Protein AF-A0A1G7T0Y0-F1 (afdb_monomer_lite)

Structure (mmCIF, N/CA/C/O backbone):
data_AF-A0A1G7T0Y0-F1
#
_entry.id   AF-A0A1G7T0Y0-F1
#
loop_
_atom_site.group_PDB
_atom_site.id
_atom_site.type_symbol
_atom_site.label_atom_id
_atom_site.label_alt_id
_atom_site.label_comp_id
_atom_site.label_asym_id
_atom_site.label_entity_id
_atom_site.label_seq_id
_atom_site.pdbx_PDB_ins_code
_atom_site.Cartn_x
_atom_s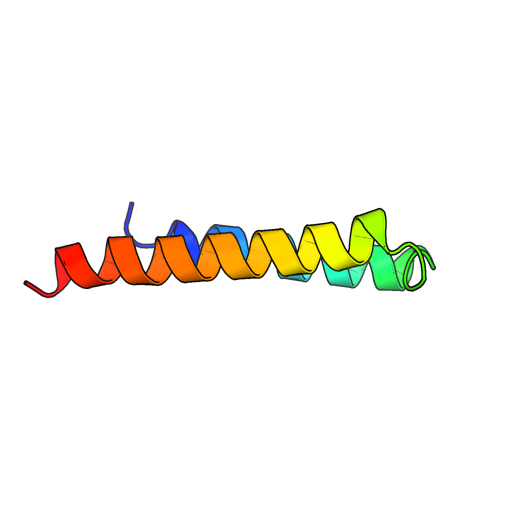ite.Cartn_y
_atom_site.Cartn_z
_atom_site.occupancy
_atom_site.B_iso_or_equiv
_atom_site.auth_seq_id
_atom_site.auth_comp_id
_atom_site.auth_asym_id
_atom_site.auth_atom_id
_atom_site.pdbx_PDB_model_num
ATOM 1 N N . MET A 1 1 ? -2.210 -2.956 18.907 1.00 66.12 1 MET A N 1
ATOM 2 C CA . MET A 1 1 ? -1.553 -2.520 17.651 1.00 66.12 1 MET A CA 1
ATOM 3 C C . MET A 1 1 ? -2.424 -1.482 16.932 1.00 66.12 1 MET A C 1
ATOM 5 O O . MET A 1 1 ? -3.035 -1.807 15.927 1.00 66.12 1 MET A O 1
ATOM 9 N N . LYS A 1 2 ? -2.532 -0.246 17.447 1.00 77.44 2 LYS A N 1
ATOM 10 C CA . LYS A 1 2 ? -3.503 0.756 16.940 1.00 77.44 2 LYS A CA 1
ATOM 11 C C . LYS A 1 2 ? -3.209 1.273 15.523 1.00 77.44 2 LYS A C 1
ATOM 13 O O . LYS A 1 2 ? -4.133 1.617 14.805 1.00 77.44 2 LYS A O 1
ATOM 18 N N . ASN A 1 3 ? -1.945 1.260 15.097 1.00 89.50 3 ASN A N 1
ATOM 19 C CA . ASN A 1 3 ? -1.528 1.916 13.849 1.00 89.50 3 ASN A CA 1
ATOM 20 C C . ASN A 1 3 ? -1.142 0.926 12.741 1.00 89.50 3 ASN A C 1
ATOM 22 O O . ASN A 1 3 ? -0.615 1.335 11.714 1.00 89.50 3 ASN A O 1
ATOM 26 N N . LEU A 1 4 ? -1.376 -0.376 12.939 1.00 91.56 4 LEU A N 1
ATOM 27 C CA . LEU A 1 4 ? -0.865 -1.414 12.040 1.00 91.56 4 LEU A CA 1
ATOM 28 C C . LEU A 1 4 ? -1.384 -1.253 10.606 1.00 91.56 4 LEU A C 1
ATOM 30 O O . LEU A 1 4 ? -0.595 -1.287 9.669 1.00 91.56 4 LEU A O 1
ATOM 34 N N . GLY A 1 5 ? -2.687 -1.015 10.435 1.00 92.62 5 GLY A N 1
ATOM 35 C CA . GLY A 1 5 ? -3.269 -0.814 9.106 1.00 92.62 5 GLY A CA 1
ATOM 36 C C . GLY A 1 5 ? -2.704 0.414 8.387 1.00 92.62 5 GLY A C 1
ATOM 37 O O . GLY A 1 5 ? -2.352 0.328 7.215 1.00 92.62 5 GLY A O 1
ATOM 38 N N . ILE A 1 6 ? -2.508 1.525 9.108 1.00 94.06 6 ILE A N 1
ATOM 39 C CA . ILE A 1 6 ? -1.879 2.738 8.556 1.00 94.06 6 ILE A CA 1
ATOM 40 C C . ILE A 1 6 ? -0.430 2.460 8.142 1.00 94.06 6 ILE A C 1
ATOM 42 O O . ILE A 1 6 ? -0.022 2.860 7.057 1.00 94.06 6 ILE A O 1
ATOM 46 N N . ILE A 1 7 ? 0.340 1.743 8.964 1.00 95.81 7 ILE A N 1
ATOM 47 C CA . ILE A 1 7 ? 1.735 1.396 8.651 1.00 95.81 7 ILE A CA 1
ATOM 48 C C . ILE A 1 7 ? 1.814 0.564 7.364 1.00 95.81 7 ILE A C 1
ATOM 50 O O . ILE A 1 7 ? 2.652 0.845 6.511 1.00 95.81 7 ILE A O 1
ATOM 54 N N . ILE A 1 8 ? 0.922 -0.416 7.186 1.00 95.81 8 ILE A N 1
ATOM 55 C CA . ILE A 1 8 ? 0.872 -1.237 5.965 1.00 95.81 8 ILE A CA 1
ATOM 56 C C . ILE A 1 8 ? 0.578 -0.364 4.733 1.00 95.81 8 ILE A C 1
ATOM 58 O O . ILE A 1 8 ? 1.243 -0.510 3.710 1.00 95.81 8 ILE A O 1
ATOM 62 N N . ILE A 1 9 ? -0.359 0.585 4.836 1.00 96.75 9 ILE A N 1
ATOM 63 C CA . ILE A 1 9 ? -0.669 1.527 3.746 1.00 96.75 9 ILE A CA 1
ATOM 64 C C . ILE A 1 9 ? 0.547 2.403 3.408 1.00 96.75 9 ILE A C 1
ATOM 66 O O . ILE A 1 9 ? 0.840 2.617 2.234 1.00 96.75 9 ILE A O 1
ATOM 70 N N . ILE A 1 10 ? 1.286 2.881 4.413 1.00 97.38 10 ILE A N 1
ATOM 71 C CA . ILE A 1 10 ? 2.500 3.684 4.199 1.00 97.38 10 ILE A CA 1
ATOM 72 C C . ILE A 1 10 ? 3.572 2.869 3.467 1.00 97.38 10 ILE A C 1
ATOM 74 O O . ILE A 1 10 ? 4.192 3.377 2.536 1.00 97.38 10 ILE A O 1
ATOM 78 N N . ILE A 1 11 ? 3.764 1.599 3.834 1.00 97.56 11 ILE A N 1
ATOM 79 C CA . ILE A 1 11 ? 4.710 0.712 3.142 1.00 97.56 11 ILE A CA 1
ATOM 80 C C . ILE A 1 11 ? 4.298 0.523 1.676 1.00 97.56 11 ILE A C 1
ATOM 82 O O . ILE A 1 11 ? 5.149 0.626 0.793 1.00 97.56 11 ILE A O 1
ATOM 86 N N . ALA A 1 12 ? 3.005 0.319 1.399 1.00 97.19 12 ALA A N 1
ATOM 87 C CA . ALA A 1 12 ? 2.495 0.237 0.029 1.00 97.19 12 ALA A CA 1
ATOM 88 C C . ALA 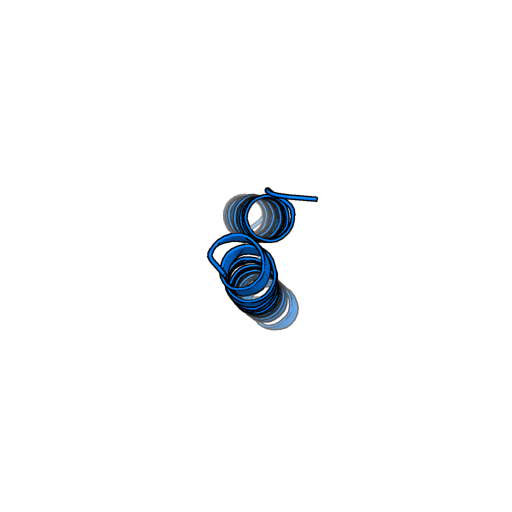A 1 12 ? 2.779 1.517 -0.774 1.00 97.19 12 ALA A C 1
ATOM 90 O O . ALA A 1 12 ? 3.213 1.445 -1.922 1.00 97.19 12 ALA A O 1
ATOM 91 N N . ALA A 1 13 ? 2.574 2.687 -0.164 1.00 97.50 13 ALA A N 1
ATOM 92 C CA . ALA A 1 13 ? 2.839 3.972 -0.802 1.00 97.50 13 ALA A CA 1
ATOM 93 C C . ALA A 1 13 ? 4.332 4.164 -1.114 1.00 97.50 13 ALA A C 1
ATOM 95 O O . ALA A 1 13 ? 4.678 4.561 -2.225 1.00 97.50 13 ALA A O 1
ATOM 96 N N . ILE A 1 14 ? 5.224 3.830 -0.174 1.00 98.06 14 ILE A N 1
ATOM 97 C CA . ILE A 1 14 ? 6.679 3.897 -0.383 1.00 98.06 14 ILE A CA 1
ATOM 98 C C . ILE A 1 14 ? 7.107 2.956 -1.515 1.00 98.06 14 ILE A C 1
ATOM 100 O O . ILE A 1 14 ? 7.884 3.355 -2.381 1.00 98.06 14 ILE A O 1
ATOM 104 N N . ALA A 1 15 ? 6.577 1.730 -1.544 1.00 95.75 15 ALA A N 1
ATOM 105 C CA . ALA A 1 15 ? 6.864 0.769 -2.605 1.00 95.75 15 ALA A CA 1
ATOM 106 C C . ALA A 1 15 ? 6.403 1.273 -3.985 1.00 95.75 15 ALA A C 1
ATOM 108 O O . ALA A 1 15 ? 7.126 1.118 -4.968 1.00 95.75 15 ALA A O 1
ATOM 109 N N . LEU A 1 16 ? 5.249 1.945 -4.057 1.00 95.62 16 LEU A N 1
ATOM 110 C CA . LEU A 1 16 ? 4.746 2.527 -5.302 1.00 95.62 16 LEU A CA 1
ATOM 111 C C . LEU A 1 16 ? 5.611 3.704 -5.782 1.00 95.62 16 LEU A C 1
ATOM 113 O O . LEU A 1 16 ? 5.899 3.815 -6.972 1.00 95.62 16 LEU A O 1
ATOM 117 N N . VAL A 1 17 ? 6.085 4.551 -4.862 1.00 96.56 17 VAL A N 1
ATOM 118 C CA . VAL A 1 17 ? 7.041 5.625 -5.183 1.00 96.56 17 VAL A CA 1
ATOM 119 C C . VAL A 1 17 ? 8.356 5.042 -5.705 1.00 96.56 17 VAL A C 1
ATOM 121 O O . VAL A 1 17 ? 8.868 5.507 -6.722 1.00 96.56 17 VAL A O 1
ATOM 124 N N . ALA A 1 18 ? 8.877 3.991 -5.065 1.00 95.81 18 ALA A N 1
ATOM 125 C CA . ALA A 1 18 ? 10.081 3.301 -5.522 1.00 95.81 18 ALA A CA 1
ATOM 126 C C . ALA A 1 18 ? 9.896 2.690 -6.922 1.00 95.81 18 ALA A C 1
ATOM 128 O O . ALA A 1 18 ? 10.757 2.863 -7.780 1.00 95.81 18 ALA A O 1
ATOM 129 N N . CYS A 1 19 ? 8.747 2.061 -7.185 1.00 94.81 19 CYS A N 1
ATOM 130 C CA . CYS A 1 19 ? 8.373 1.555 -8.507 1.00 94.81 19 CYS A CA 1
ATOM 131 C C . CYS A 1 19 ? 8.398 2.667 -9.577 1.00 94.81 19 CYS A C 1
ATOM 133 O O . CYS A 1 19 ? 8.933 2.460 -10.667 1.00 94.81 19 CYS A O 1
ATOM 135 N N . GLY A 1 20 ? 7.920 3.870 -9.233 1.00 93.75 20 GLY A N 1
ATOM 136 C CA . GLY A 1 20 ? 8.017 5.067 -10.073 1.00 93.75 20 GLY A CA 1
ATOM 137 C C . GLY A 1 20 ? 9.454 5.482 -10.396 1.00 93.75 20 GLY A C 1
ATOM 138 O O . GLY A 1 20 ? 9.774 5.747 -11.551 1.00 93.75 20 GLY A O 1
ATOM 139 N N . ILE A 1 21 ? 10.330 5.498 -9.389 1.00 96.06 21 ILE A N 1
ATOM 140 C CA . ILE A 1 21 ? 11.744 5.885 -9.539 1.00 96.06 21 ILE A CA 1
ATOM 141 C C . ILE A 1 21 ? 12.528 4.846 -10.355 1.00 96.06 21 ILE A C 1
ATOM 143 O O . ILE A 1 21 ? 13.406 5.207 -11.134 1.00 96.06 21 ILE A O 1
ATOM 147 N N . MET A 1 22 ? 12.208 3.560 -10.197 1.00 93.88 22 MET A N 1
ATOM 148 C CA . MET A 1 22 ? 12.894 2.452 -10.870 1.00 93.88 22 MET A CA 1
ATOM 149 C C . MET A 1 22 ? 12.434 2.231 -12.320 1.00 93.88 22 MET A C 1
ATOM 151 O O . MET A 1 22 ? 13.040 1.432 -13.026 1.00 93.88 22 MET A O 1
ATOM 155 N N . GLY A 1 23 ? 11.380 2.919 -12.776 1.00 92.25 23 GLY A N 1
ATOM 156 C CA . GLY A 1 23 ? 10.820 2.741 -14.122 1.00 92.25 23 GLY A CA 1
ATOM 157 C C . GLY A 1 23 ? 9.918 1.510 -14.274 1.00 92.25 23 GLY A C 1
ATOM 158 O O . GLY A 1 23 ? 9.457 1.213 -15.372 1.00 92.25 23 GLY A O 1
ATOM 159 N N . GLU A 1 24 ? 9.590 0.832 -13.175 1.00 92.50 24 GLU A N 1
ATOM 160 C CA . GLU A 1 24 ? 8.785 -0.396 -13.150 1.00 92.50 24 GLU A CA 1
ATOM 161 C C . GLU A 1 24 ? 7.266 -0.125 -13.168 1.00 92.50 24 GLU A C 1
ATOM 163 O O . GLU A 1 24 ? 6.466 -1.004 -12.860 1.00 92.50 24 GLU A O 1
ATOM 168 N N . VAL A 1 25 ? 6.831 1.083 -13.542 1.00 89.38 25 VAL A N 1
ATOM 169 C CA . VAL A 1 25 ? 5.416 1.517 -13.494 1.00 89.38 25 VAL A CA 1
ATOM 170 C C . VAL A 1 25 ? 4.472 0.675 -14.362 1.00 89.38 25 VAL A C 1
ATOM 172 O O . VAL A 1 25 ? 3.268 0.647 -14.115 1.00 89.38 25 VAL A O 1
ATOM 175 N N . ASN A 1 26 ? 5.018 -0.028 -15.360 1.00 93.69 26 ASN A N 1
ATOM 176 C CA . ASN A 1 26 ? 4.287 -0.930 -16.254 1.00 93.69 26 ASN A CA 1
ATOM 177 C C . ASN A 1 26 ? 4.429 -2.413 -15.863 1.00 93.69 26 ASN A C 1
ATOM 179 O O . ASN A 1 26 ? 3.938 -3.309 -16.551 1.00 93.69 26 ASN A O 1
ATOM 183 N N . ASN A 1 27 ? 5.121 -2.701 -14.763 1.00 94.88 27 ASN A N 1
ATOM 184 C CA . ASN A 1 27 ? 5.198 -4.046 -14.232 1.00 94.88 27 ASN A CA 1
ATOM 185 C C . ASN A 1 27 ? 3.969 -4.310 -13.363 1.00 94.88 27 ASN A C 1
ATOM 187 O O . ASN A 1 27 ? 3.953 -4.057 -12.157 1.00 94.88 27 ASN A O 1
ATOM 191 N N . ASN A 1 28 ? 2.924 -4.845 -13.994 1.00 93.31 28 ASN A N 1
ATOM 192 C CA . ASN A 1 28 ? 1.653 -5.128 -13.334 1.00 93.31 28 ASN A CA 1
ATOM 193 C C . ASN A 1 28 ? 1.806 -6.018 -12.094 1.00 93.31 28 ASN A C 1
ATOM 195 O O . ASN A 1 28 ? 1.036 -5.852 -11.157 1.00 93.31 28 ASN A O 1
ATOM 199 N N . TYR A 1 29 ? 2.808 -6.896 -12.016 1.00 95.62 29 TYR A N 1
ATOM 200 C CA . TYR A 1 29 ? 3.054 -7.649 -10.781 1.00 95.62 29 TYR A CA 1
ATOM 201 C C . TYR A 1 29 ? 3.370 -6.727 -9.595 1.00 95.62 29 TYR A C 1
ATOM 203 O O . TYR A 1 29 ? 2.820 -6.907 -8.509 1.00 95.62 29 TYR A O 1
ATOM 211 N N . ILE A 1 30 ? 4.215 -5.715 -9.806 1.00 94.81 30 ILE A N 1
ATOM 212 C CA . ILE A 1 30 ? 4.634 -4.768 -8.766 1.00 94.81 30 ILE A CA 1
ATOM 213 C C . ILE A 1 30 ? 3.511 -3.771 -8.477 1.00 94.81 30 ILE A C 1
ATOM 215 O O . ILE A 1 30 ? 3.150 -3.577 -7.315 1.00 94.81 30 ILE A O 1
ATOM 219 N N . THR A 1 31 ? 2.909 -3.186 -9.515 1.00 94.94 31 THR A N 1
ATOM 220 C CA . THR A 1 31 ? 1.849 -2.181 -9.354 1.00 94.94 31 THR A CA 1
ATOM 221 C C . THR A 1 31 ? 0.603 -2.787 -8.699 1.00 94.94 31 THR A C 1
ATOM 223 O O . THR A 1 31 ? 0.106 -2.233 -7.716 1.00 94.94 31 THR A O 1
ATOM 226 N N . PHE A 1 32 ? 0.133 -3.962 -9.147 1.00 95.62 32 PHE A N 1
ATOM 227 C CA . PHE A 1 32 ? -0.982 -4.652 -8.482 1.00 95.62 32 PHE A CA 1
ATOM 228 C C . PHE A 1 32 ? -0.600 -5.169 -7.096 1.00 95.62 32 PHE A C 1
ATOM 230 O O . PHE A 1 32 ? -1.441 -5.140 -6.201 1.00 95.62 32 PHE A O 1
ATOM 237 N N . GLY A 1 33 ? 0.651 -5.590 -6.884 1.00 96.56 33 GLY A N 1
ATOM 238 C CA . GLY A 1 33 ? 1.154 -5.946 -5.559 1.00 96.56 33 GLY A CA 1
ATOM 239 C C . GLY A 1 33 ? 1.038 -4.784 -4.569 1.00 96.56 33 GLY A C 1
ATOM 240 O O . GLY A 1 33 ? 0.487 -4.955 -3.483 1.00 96.56 33 GLY A O 1
ATOM 241 N N . CYS A 1 34 ? 1.471 -3.582 -4.962 1.00 96.38 34 CYS A N 1
ATOM 242 C CA . CYS A 1 34 ? 1.383 -2.377 -4.132 1.00 96.38 34 CYS A CA 1
ATOM 243 C C . CYS A 1 34 ? -0.072 -1.983 -3.846 1.00 96.38 34 CYS A C 1
ATOM 245 O O . CYS A 1 34 ? -0.428 -1.718 -2.697 1.00 96.38 34 CYS A O 1
ATOM 247 N N . VAL A 1 35 ? -0.934 -1.992 -4.868 1.00 96.44 35 VAL A N 1
ATOM 248 C CA . VAL A 1 35 ? -2.369 -1.706 -4.705 1.00 96.44 35 VAL A CA 1
ATOM 249 C C . VAL A 1 35 ? -3.032 -2.742 -3.794 1.00 96.44 35 VAL A C 1
ATOM 251 O O . VAL A 1 35 ? -3.760 -2.374 -2.873 1.00 96.44 35 VAL A O 1
ATOM 254 N N . GLY A 1 36 ? -2.742 -4.029 -3.988 1.00 97.56 36 GLY A N 1
ATOM 255 C CA . GLY A 1 36 ? -3.234 -5.107 -3.133 1.00 97.56 36 GLY A CA 1
ATOM 256 C C . GLY A 1 36 ? -2.801 -4.932 -1.677 1.00 97.56 36 GLY A C 1
ATOM 257 O O . GLY A 1 36 ? -3.620 -5.070 -0.769 1.00 97.56 36 GLY A O 1
ATOM 258 N N . LEU A 1 37 ? -1.546 -4.542 -1.444 1.00 97.19 37 LEU A N 1
ATOM 259 C CA . LEU A 1 37 ? -1.017 -4.2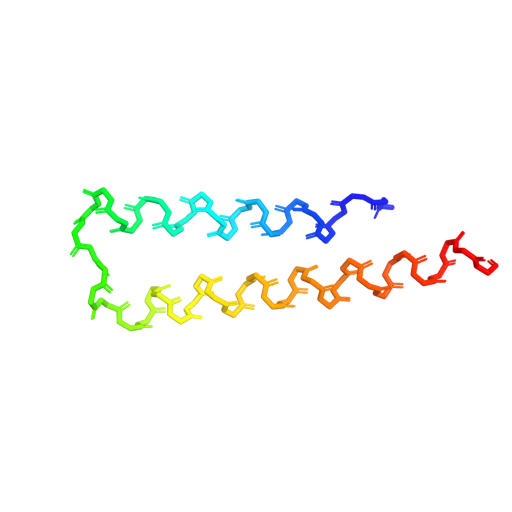81 -0.105 1.00 97.19 37 LEU A CA 1
ATOM 260 C C . LEU A 1 37 ? -1.710 -3.083 0.563 1.00 97.19 37 LEU A C 1
ATOM 262 O O . LEU A 1 37 ? -2.046 -3.151 1.746 1.00 97.19 37 LEU A O 1
ATOM 266 N N . ALA A 1 38 ? -2.002 -2.021 -0.195 1.00 97.50 38 ALA A N 1
ATOM 267 C CA . ALA A 1 38 ? -2.776 -0.879 0.293 1.00 97.50 38 ALA A CA 1
ATOM 268 C C . ALA A 1 38 ? -4.214 -1.276 0.674 1.00 97.50 38 ALA A C 1
ATOM 270 O O . ALA A 1 38 ? -4.701 -0.874 1.732 1.00 97.50 38 ALA A O 1
ATOM 271 N N . VAL A 1 39 ? -4.875 -2.113 -0.136 1.00 97.62 39 VAL A N 1
ATOM 272 C CA . VAL A 1 39 ? -6.220 -2.639 0.159 1.00 97.62 39 VAL A CA 1
ATOM 273 C C . VAL A 1 39 ? -6.209 -3.499 1.425 1.00 97.62 39 VAL A C 1
ATOM 275 O O . VAL A 1 39 ? -7.056 -3.310 2.298 1.00 97.62 39 VAL A O 1
ATOM 278 N N . VAL A 1 40 ? -5.228 -4.393 1.581 1.00 96.75 40 VAL A N 1
ATOM 279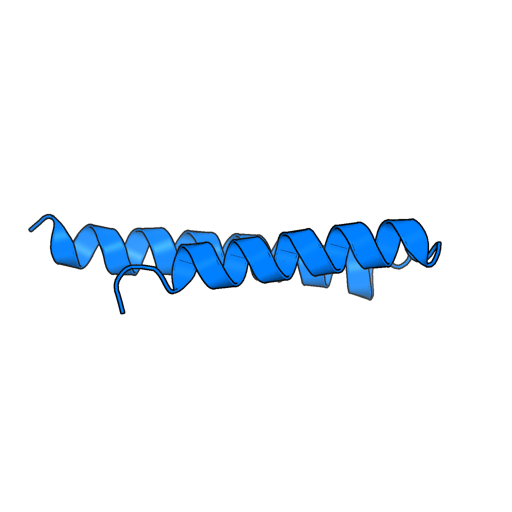 C CA . VAL A 1 40 ? -5.061 -5.189 2.810 1.00 96.75 40 VAL A CA 1
ATOM 280 C C . VAL A 1 40 ? -4.835 -4.282 4.020 1.00 96.75 40 VAL A C 1
ATOM 282 O O . VAL A 1 40 ? -5.492 -4.457 5.045 1.00 96.75 40 VAL A O 1
ATOM 285 N N . GLY A 1 41 ? -3.962 -3.279 3.904 1.00 94.69 41 GLY A N 1
ATOM 286 C CA . GLY A 1 41 ? -3.718 -2.302 4.966 1.00 94.69 41 GLY A CA 1
ATOM 287 C C . GLY A 1 41 ? -4.978 -1.532 5.367 1.00 94.69 41 GLY A C 1
ATOM 288 O O . GLY A 1 41 ? -5.231 -1.345 6.559 1.00 94.69 41 GLY A O 1
ATOM 289 N N . LEU A 1 42 ? -5.818 -1.164 4.395 1.00 94.94 42 LEU A N 1
ATOM 290 C CA . LEU A 1 42 ? -7.105 -0.513 4.633 1.00 94.94 42 LEU A CA 1
ATOM 291 C C . LEU A 1 42 ? -8.090 -1.433 5.362 1.00 94.94 42 LEU A C 1
ATOM 293 O O . LEU A 1 42 ? -8.698 -1.014 6.346 1.00 94.94 42 LEU A O 1
ATOM 297 N N . ILE A 1 43 ? -8.213 -2.692 4.938 1.00 95.25 43 ILE A N 1
ATOM 298 C CA . ILE A 1 43 ? -9.062 -3.686 5.609 1.00 95.25 43 ILE A CA 1
ATOM 299 C C . ILE A 1 43 ? -8.599 -3.886 7.057 1.00 95.25 43 ILE A C 1
ATOM 301 O O . ILE A 1 43 ? -9.412 -3.828 7.980 1.00 95.25 43 ILE A O 1
ATOM 305 N N . VAL A 1 44 ? -7.290 -4.051 7.278 1.00 93.38 44 VAL A N 1
ATOM 306 C CA . VAL A 1 44 ? -6.706 -4.175 8.622 1.00 93.38 44 VAL A CA 1
ATOM 307 C C . VAL A 1 44 ? -6.989 -2.925 9.452 1.00 93.38 44 VAL A C 1
ATOM 309 O O . VAL A 1 44 ? -7.385 -3.050 10.608 1.00 93.38 44 VAL A O 1
ATOM 312 N N . HIS A 1 45 ? -6.835 -1.728 8.880 1.00 91.31 45 HIS A N 1
ATOM 313 C CA . HIS A 1 45 ? -7.135 -0.475 9.572 1.00 91.31 45 HIS A CA 1
ATOM 314 C C . HIS A 1 45 ? -8.597 -0.416 10.020 1.00 91.31 45 HIS A C 1
ATOM 316 O O . HIS A 1 45 ? -8.866 -0.101 11.176 1.00 91.31 45 HIS A O 1
ATOM 322 N N . ILE A 1 46 ? -9.532 -0.775 9.137 1.00 91.19 46 ILE A N 1
ATOM 323 C CA . ILE A 1 46 ? -10.966 -0.783 9.439 1.00 91.19 46 ILE A CA 1
ATOM 324 C C . ILE A 1 46 ? -11.283 -1.797 10.541 1.00 91.19 46 ILE A C 1
ATOM 326 O O . ILE A 1 46 ? -11.961 -1.441 11.499 1.00 91.19 46 ILE A O 1
ATOM 330 N N . ILE A 1 47 ? -10.793 -3.037 10.444 1.00 90.75 47 ILE A N 1
ATOM 331 C CA . ILE A 1 47 ? -11.075 -4.094 11.432 1.00 90.75 47 ILE A CA 1
ATOM 332 C C . ILE A 1 47 ? -10.489 -3.735 12.801 1.00 90.75 47 ILE A C 1
ATOM 334 O O . ILE A 1 47 ? -11.155 -3.896 13.826 1.00 90.75 47 ILE A O 1
ATOM 338 N N . VAL A 1 48 ? -9.247 -3.247 12.823 1.00 87.69 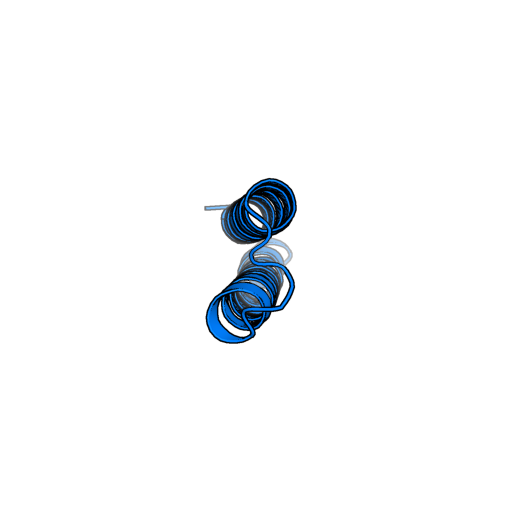48 VAL A N 1
ATOM 339 C CA . VAL A 1 48 ? -8.558 -2.877 14.062 1.00 87.69 48 VAL A CA 1
ATOM 340 C C . VAL A 1 48 ? -9.210 -1.657 14.702 1.00 87.69 48 VAL A C 1
ATOM 342 O O . VAL A 1 48 ? -9.423 -1.691 15.906 1.00 87.69 48 VAL A O 1
ATOM 345 N N . ASN A 1 49 ? -9.581 -0.619 13.944 1.00 80.88 49 ASN A N 1
ATOM 346 C CA . ASN A 1 49 ? -10.264 0.541 14.524 1.00 80.88 49 ASN A CA 1
ATOM 347 C C . ASN A 1 49 ? -11.723 0.258 14.898 1.00 80.88 49 ASN A C 1
ATOM 349 O O . ASN A 1 49 ? -12.158 0.758 15.929 1.00 80.88 49 ASN A O 1
ATOM 353 N N . LYS A 1 50 ? -12.465 -0.574 14.149 1.00 66.44 50 LYS A N 1
ATOM 354 C CA . LYS A 1 50 ? -13.831 -0.971 14.544 1.00 66.44 50 LYS A CA 1
ATOM 355 C C . LYS A 1 50 ? -13.856 -1.637 15.920 1.00 66.44 50 LYS A C 1
ATOM 357 O O . LYS A 1 50 ? -14.709 -1.296 16.720 1.00 66.44 50 LYS A O 1
ATOM 362 N N . ARG A 1 51 ? -12.886 -2.509 16.230 1.00 56.81 51 ARG A N 1
ATOM 363 C CA . ARG A 1 51 ? -12.778 -3.146 17.559 1.00 56.81 51 ARG A CA 1
ATOM 364 C C . ARG A 1 51 ? -12.441 -2.192 18.710 1.00 56.81 51 ARG A C 1
ATOM 366 O O . ARG A 1 51 ? -12.525 -2.616 19.852 1.00 56.81 51 ARG A O 1
ATOM 373 N N . ILE A 1 52 ? -11.952 -0.984 18.434 1.00 54.97 52 ILE A N 1
ATOM 374 C CA . ILE A 1 52 ? -11.452 -0.058 19.469 1.00 54.97 52 ILE A CA 1
ATOM 375 C C . ILE A 1 52 ? -12.468 1.063 19.747 1.00 54.97 52 ILE A C 1
ATOM 377 O O . ILE A 1 52 ? -12.338 1.772 20.740 1.00 54.97 52 ILE A O 1
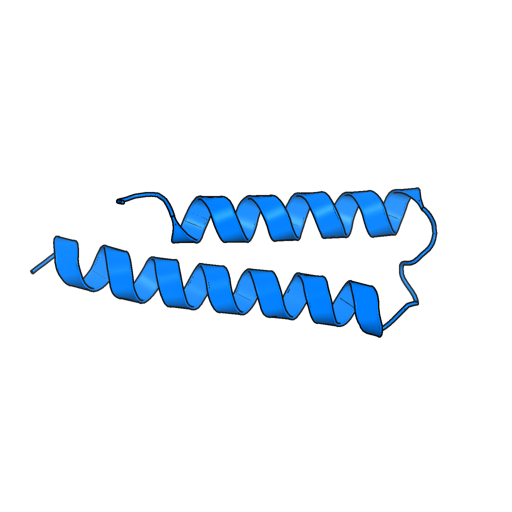ATOM 381 N N . THR A 1 53 ? -13.469 1.233 18.880 1.00 53.97 53 THR A N 1
ATOM 382 C CA . THR A 1 53 ? -14.544 2.228 19.036 1.00 53.97 53 THR A CA 1
ATOM 383 C C . THR A 1 53 ? -15.819 1.647 19.670 1.00 53.97 53 THR A C 1
ATOM 385 O O . THR A 1 53 ? -16.723 2.418 19.978 1.00 53.97 53 THR A O 1
ATOM 388 N N . GLU A 1 54 ? -15.880 0.335 19.916 1.00 47.62 54 GLU A N 1
ATOM 389 C CA . GLU A 1 54 ? -16.949 -0.327 20.690 1.00 47.62 54 GLU A CA 1
ATOM 390 C C . GLU A 1 54 ? -16.503 -0.640 22.124 1.00 47.62 54 GLU A C 1
ATOM 392 O O . GLU A 1 54 ? -15.359 -1.128 22.292 1.00 47.62 54 GLU A O 1
#

pLDDT: mean 90.05, std 12.25, range [47.62, 98.06]

Radius of gyration: 13.0 Å; chains: 1; bounding box: 30×14×37 Å

Foldseek 3Di:
DQCQLVVQLVVLVVQQVVCVVVVVNVVCVSNVVSVVSNVVSVVVNCVSVVVVVD

Secondary structure (DSSP, 8-state):
-TTHHHHHHHHHHHHHHHHHHHTGGG-HHHHHHHHHHHHHHHHHHHHHHHHHH-

Sequence (54 aa):
MKNLGIIIIIIAAIALVACGIMGEVNNNYITFGCVGLAVVGLIVHIIVNKRITE